Protein AF-A0A537GU15-F1 (afdb_monomer_lite)

Radius of gyration: 16.18 Å; chains: 1; bounding box: 31×44×47 Å

Structure (mmCIF, N/CA/C/O backbone):
data_AF-A0A537GU15-F1
#
_entry.id   AF-A0A537GU15-F1
#
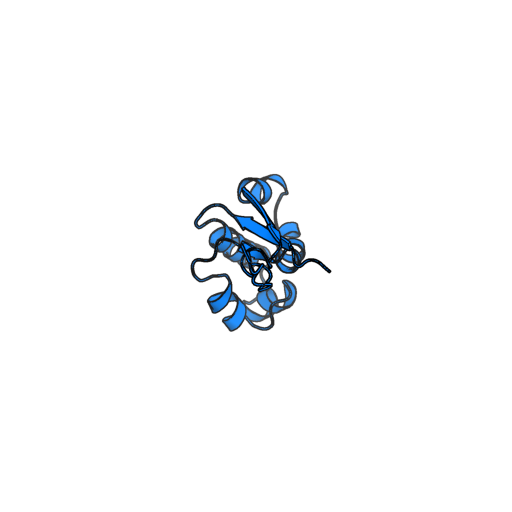loop_
_atom_site.group_PDB
_atom_site.id
_atom_site.type_symbol
_atom_site.label_atom_id
_atom_site.label_alt_id
_atom_site.label_comp_id
_atom_site.label_asym_id
_atom_site.label_entity_id
_atom_site.label_seq_id
_atom_site.pdbx_PDB_ins_code
_atom_site.Cartn_x
_atom_site.Cartn_y
_atom_site.Cartn_z
_atom_site.occupancy
_atom_site.B_iso_or_equiv
_atom_site.auth_seq_id
_atom_site.auth_comp_id
_atom_site.auth_asym_id
_atom_site.auth_atom_id
_atom_site.pdbx_PDB_model_num
ATOM 1 N N . MET A 1 1 ? -6.612 -11.992 -15.032 1.00 48.56 1 MET A N 1
ATOM 2 C CA . MET A 1 1 ? -6.384 -10.538 -14.855 1.00 48.56 1 MET A CA 1
ATOM 3 C C . MET A 1 1 ? -4.923 -10.320 -14.502 1.00 48.56 1 MET A C 1
ATOM 5 O O . MET A 1 1 ? -4.482 -10.859 -13.496 1.00 48.56 1 MET A O 1
ATOM 9 N N . SER A 1 2 ? -4.166 -9.594 -15.326 1.00 51.38 2 SER A N 1
ATOM 10 C CA . SER A 1 2 ? -2.752 -9.306 -15.058 1.00 51.38 2 SER A CA 1
ATOM 11 C C . SER A 1 2 ? -2.602 -8.524 -13.753 1.00 51.38 2 SER A C 1
ATOM 13 O O . SER A 1 2 ? -3.150 -7.435 -13.588 1.00 51.38 2 SER A O 1
ATOM 15 N N . THR A 1 3 ? -1.874 -9.099 -12.804 1.00 75.19 3 THR A N 1
ATOM 16 C CA . THR A 1 3 ? -1.599 -8.544 -11.477 1.00 75.19 3 THR A CA 1
ATOM 17 C C . THR A 1 3 ? -0.568 -7.420 -11.594 1.00 75.19 3 THR A C 1
ATOM 19 O O . THR A 1 3 ? 0.622 -7.614 -11.386 1.00 75.19 3 THR A O 1
ATOM 22 N N . CYS A 1 4 ? -0.996 -6.222 -11.987 1.00 84.50 4 CYS A N 1
ATOM 23 C CA . CYS A 1 4 ? -0.107 -5.065 -12.086 1.00 84.50 4 CYS A CA 1
ATOM 24 C C . CYS A 1 4 ? 0.278 -4.527 -10.691 1.00 84.50 4 CYS A C 1
ATOM 26 O O . CYS A 1 4 ? -0.516 -4.548 -9.743 1.00 84.50 4 CYS A O 1
ATOM 28 N N . ARG A 1 5 ? 1.514 -4.051 -10.556 1.00 89.38 5 ARG A N 1
ATOM 29 C CA . ARG A 1 5 ? 2.085 -3.452 -9.348 1.00 89.38 5 ARG A CA 1
ATOM 30 C C . ARG A 1 5 ? 2.640 -2.074 -9.687 1.00 89.38 5 ARG A C 1
ATOM 32 O O . ARG A 1 5 ? 3.330 -1.917 -10.691 1.00 89.38 5 ARG A O 1
ATOM 39 N N . ALA A 1 6 ? 2.378 -1.095 -8.833 1.00 90.06 6 ALA A N 1
ATOM 40 C CA . ALA A 1 6 ? 3.042 0.198 -8.885 1.00 90.06 6 ALA A CA 1
ATOM 41 C C . ALA A 1 6 ? 4.437 0.084 -8.268 1.00 90.06 6 ALA A C 1
ATOM 43 O O . ALA A 1 6 ? 4.598 -0.541 -7.218 1.00 90.06 6 ALA A O 1
ATOM 44 N N . VAL A 1 7 ? 5.430 0.677 -8.920 1.00 91.19 7 VAL A N 1
ATOM 45 C CA . VAL A 1 7 ? 6.814 0.762 -8.455 1.00 91.19 7 VAL A CA 1
ATOM 46 C C . VAL A 1 7 ? 7.037 2.158 -7.904 1.00 91.19 7 VAL A C 1
ATOM 48 O O . VAL A 1 7 ? 6.818 3.146 -8.594 1.00 91.19 7 VAL A O 1
ATOM 51 N N . PHE A 1 8 ? 7.489 2.231 -6.667 1.00 90.44 8 PHE A N 1
ATOM 52 C CA . PHE A 1 8 ? 7.829 3.460 -5.977 1.00 90.44 8 PHE A CA 1
ATOM 53 C C . PHE A 1 8 ? 9.336 3.690 -6.021 1.00 90.44 8 PHE A C 1
ATOM 55 O O . PHE A 1 8 ? 10.124 2.740 -6.092 1.00 90.44 8 PHE A O 1
ATOM 62 N N . ALA A 1 9 ? 9.745 4.950 -5.901 1.00 89.12 9 ALA A N 1
ATOM 63 C CA . ALA A 1 9 ? 11.128 5.262 -5.568 1.00 89.12 9 ALA A CA 1
ATOM 64 C C . ALA A 1 9 ? 11.520 4.608 -4.225 1.00 89.12 9 ALA A C 1
ATOM 66 O O . ALA A 1 9 ? 10.670 4.320 -3.372 1.00 89.12 9 ALA A O 1
ATOM 67 N N . LYS A 1 10 ? 12.817 4.339 -4.035 1.00 86.94 10 LYS A N 1
ATOM 68 C CA . LYS A 1 10 ? 13.336 3.674 -2.827 1.00 86.94 10 LYS A CA 1
ATOM 69 C C . LYS A 1 10 ? 12.858 4.413 -1.566 1.00 86.94 10 LYS A C 1
ATOM 71 O O . LYS A 1 10 ? 12.945 5.632 -1.495 1.00 86.94 10 LYS A O 1
ATOM 76 N N . GLY A 1 11 ? 12.305 3.678 -0.598 1.00 85.50 11 GLY A N 1
ATOM 77 C CA . GLY A 1 11 ? 11.749 4.230 0.651 1.00 85.50 11 GLY A CA 1
ATOM 78 C C . GLY A 1 11 ? 10.346 4.846 0.535 1.00 85.50 11 GLY A C 1
ATOM 79 O O . GLY A 1 11 ? 9.569 4.771 1.489 1.00 85.50 11 GLY A O 1
ATOM 80 N N . LYS A 1 12 ? 9.952 5.346 -0.645 1.00 89.44 12 LYS A N 1
ATOM 81 C CA . LYS A 1 12 ? 8.678 6.062 -0.835 1.00 89.44 12 LYS A CA 1
ATOM 82 C C . LYS A 1 12 ? 7.436 5.200 -0.666 1.00 89.44 12 LYS A C 1
ATOM 84 O O . LYS A 1 12 ? 6.411 5.696 -0.217 1.00 89.44 12 LYS A O 1
ATOM 89 N N . GLN A 1 13 ? 7.521 3.900 -0.938 1.00 91.62 13 GLN A N 1
ATOM 90 C CA . GLN A 1 13 ? 6.392 2.990 -0.721 1.00 91.62 13 GLN A CA 1
ATOM 91 C C . GLN A 1 13 ? 6.001 2.885 0.761 1.00 91.62 13 GLN A C 1
ATOM 93 O O . GLN A 1 13 ? 4.815 2.812 1.090 1.00 91.62 13 GLN A O 1
ATOM 98 N N . LYS A 1 14 ? 6.991 2.857 1.662 1.00 91.00 14 LYS A N 1
ATOM 99 C CA . LYS A 1 14 ? 6.756 2.798 3.108 1.00 91.00 14 LYS A CA 1
ATOM 100 C C . LYS A 1 14 ? 6.202 4.127 3.609 1.00 91.00 14 LYS A C 1
ATOM 102 O O . LYS A 1 14 ? 5.205 4.121 4.323 1.00 91.00 14 LYS A O 1
ATOM 107 N N . GLU A 1 15 ? 6.813 5.242 3.205 1.00 90.38 15 GLU A N 1
ATOM 108 C CA . GLU A 1 15 ? 6.330 6.593 3.526 1.00 90.38 15 GLU A CA 1
ATOM 109 C C . GLU A 1 15 ? 4.874 6.781 3.090 1.00 90.38 15 GLU A C 1
ATOM 111 O O . GLU A 1 15 ? 4.043 7.193 3.895 1.00 90.38 15 GLU A O 1
ATOM 116 N N . PHE A 1 16 ? 4.546 6.378 1.859 1.00 91.44 16 PHE A N 1
ATOM 117 C CA . PHE A 1 16 ? 3.189 6.415 1.327 1.00 91.44 16 PHE A CA 1
ATOM 118 C C . PHE A 1 16 ? 2.205 5.643 2.216 1.00 91.44 16 PHE A C 1
ATOM 120 O O . PHE A 1 16 ? 1.210 6.206 2.653 1.00 91.44 16 PHE A O 1
ATOM 127 N N . LEU A 1 17 ? 2.479 4.379 2.558 1.00 92.19 17 LEU A N 1
ATOM 128 C CA . LEU A 1 17 ? 1.554 3.599 3.395 1.00 92.19 17 LEU A CA 1
ATOM 129 C C . LEU A 1 17 ? 1.432 4.139 4.826 1.00 92.19 17 LEU A C 1
ATOM 131 O O . LEU A 1 17 ? 0.344 4.111 5.398 1.00 92.19 17 LEU A O 1
ATOM 135 N N . MET A 1 18 ? 2.526 4.633 5.405 1.00 91.81 18 MET A N 1
ATOM 136 C CA . MET A 1 18 ? 2.515 5.218 6.747 1.00 91.81 18 MET A CA 1
ATOM 137 C C . MET A 1 18 ? 1.700 6.513 6.786 1.00 91.81 18 MET A C 1
ATOM 139 O O . MET A 1 18 ? 0.897 6.702 7.700 1.00 91.81 18 MET A O 1
ATOM 143 N N . HIS A 1 19 ? 1.855 7.368 5.776 1.00 91.69 19 HIS A N 1
ATOM 144 C CA . HIS A 1 19 ? 1.094 8.606 5.662 1.00 91.69 19 HIS A CA 1
ATOM 145 C C . HIS A 1 19 ? -0.385 8.318 5.354 1.00 91.69 19 HIS A C 1
ATOM 147 O O . HIS A 1 19 ? -1.264 8.889 5.992 1.00 91.69 19 HIS A O 1
ATOM 153 N N . ALA A 1 20 ? -0.680 7.340 4.491 1.00 92.19 20 ALA A N 1
ATOM 154 C CA . ALA A 1 20 ? -2.047 6.892 4.212 1.00 92.19 20 ALA A CA 1
ATOM 155 C C . ALA A 1 20 ? -2.745 6.441 5.502 1.00 92.19 20 ALA A C 1
ATOM 157 O O . ALA A 1 20 ? -3.871 6.842 5.795 1.00 92.19 20 ALA A O 1
ATOM 158 N N . LYS A 1 21 ? -2.035 5.663 6.329 1.00 93.94 21 LYS A N 1
ATOM 159 C CA . LYS A 1 21 ? -2.527 5.241 7.640 1.00 93.94 21 LYS A CA 1
ATOM 160 C C . LYS A 1 21 ? -2.829 6.444 8.534 1.00 93.94 21 LYS A C 1
ATOM 162 O O . LYS A 1 21 ? -3.875 6.456 9.178 1.00 93.94 21 LYS A O 1
ATOM 167 N N . GLN A 1 22 ? -1.945 7.441 8.590 1.00 93.38 22 GLN A N 1
ATOM 168 C CA . GLN A 1 22 ? -2.162 8.658 9.383 1.00 93.38 22 GLN A CA 1
ATOM 169 C C . GLN A 1 22 ? -3.398 9.438 8.912 1.00 93.38 22 GLN A C 1
ATOM 171 O O . GLN A 1 22 ? -4.234 9.796 9.740 1.00 93.38 22 GLN A O 1
ATOM 176 N N . LEU A 1 23 ? -3.552 9.628 7.599 1.00 92.44 23 LEU A N 1
ATOM 177 C CA . LEU A 1 23 ? -4.682 10.347 7.003 1.00 92.44 23 LEU A CA 1
ATOM 178 C C . LEU A 1 23 ? -6.012 9.614 7.200 1.00 92.44 23 LEU A C 1
ATOM 180 O O . LEU A 1 23 ? -7.027 10.256 7.451 1.00 92.44 23 LEU A O 1
ATOM 184 N N . SER A 1 24 ? -6.005 8.276 7.177 1.00 92.31 24 SER A N 1
ATOM 185 C CA . SER A 1 24 ? -7.217 7.472 7.381 1.00 92.31 24 SER A CA 1
ATOM 186 C C . SER A 1 24 ? -7.842 7.638 8.772 1.00 92.31 24 SER A C 1
ATOM 188 O O . SER A 1 24 ? -9.027 7.370 8.945 1.00 92.31 24 SER A O 1
ATOM 190 N N . ARG A 1 25 ? -7.051 8.037 9.784 1.00 93.38 25 ARG A N 1
ATOM 191 C CA . ARG A 1 25 ? -7.442 8.062 11.210 1.00 93.38 25 ARG A CA 1
ATOM 192 C C . ARG A 1 25 ? -7.966 6.718 11.743 1.00 93.38 25 ARG A C 1
ATOM 194 O O . ARG A 1 25 ? -8.550 6.661 12.822 1.00 93.38 25 ARG A O 1
ATOM 201 N N . LEU A 1 26 ? -7.729 5.626 11.018 1.00 93.62 26 LEU A N 1
ATOM 202 C CA . LEU A 1 26 ? -8.114 4.279 11.413 1.00 93.62 26 LEU A CA 1
ATOM 203 C C . LEU A 1 26 ? -7.043 3.652 12.313 1.00 93.62 26 LEU A C 1
ATOM 205 O O . LEU A 1 26 ? -5.848 3.972 12.248 1.00 93.62 26 LEU A O 1
ATOM 209 N N . ASN A 1 27 ? -7.466 2.691 13.135 1.00 95.62 27 ASN A N 1
ATOM 210 C CA . ASN A 1 27 ? -6.518 1.780 13.766 1.00 95.62 27 ASN A CA 1
ATOM 211 C C . ASN A 1 27 ? -5.840 0.892 12.703 1.00 95.62 27 ASN A C 1
ATOM 213 O O . ASN A 1 27 ? -6.330 0.741 11.582 1.00 95.62 27 ASN A O 1
ATOM 217 N N . SER A 1 28 ? -4.697 0.307 13.057 1.00 93.56 28 SER A N 1
ATOM 218 C CA . SER A 1 28 ? -3.838 -0.399 12.103 1.00 93.56 28 SER A CA 1
ATOM 219 C C . SER A 1 28 ? -4.502 -1.613 11.440 1.00 93.56 28 SER A C 1
ATOM 221 O O . SER A 1 28 ? -4.280 -1.840 10.252 1.00 93.56 28 SER A O 1
ATOM 223 N N . GLU A 1 29 ? -5.330 -2.366 12.170 1.00 95.25 29 GLU A N 1
ATOM 224 C CA . GLU A 1 29 ? -6.046 -3.526 11.616 1.00 95.25 29 GLU A CA 1
ATOM 225 C C . GLU A 1 29 ? -7.143 -3.095 10.647 1.00 95.25 29 GLU A C 1
ATOM 227 O O . GLU A 1 29 ? -7.254 -3.620 9.537 1.00 95.25 29 GLU A O 1
ATOM 232 N N . ARG A 1 30 ? -7.920 -2.076 11.026 1.00 95.62 30 ARG A N 1
ATOM 233 C CA . ARG A 1 30 ? -8.977 -1.551 10.167 1.00 95.62 30 ARG A CA 1
ATOM 234 C C . ARG A 1 30 ? -8.403 -0.931 8.900 1.00 95.62 30 ARG A C 1
ATOM 236 O O . ARG A 1 30 ? -8.948 -1.177 7.832 1.00 95.62 30 ARG A O 1
ATOM 243 N N . PHE A 1 31 ? -7.292 -0.204 9.005 1.00 95.75 31 PHE A N 1
ATOM 244 C CA . PHE A 1 31 ? -6.584 0.335 7.845 1.00 95.75 31 PHE A CA 1
ATOM 245 C C . PHE A 1 31 ? -6.118 -0.773 6.894 1.00 95.75 31 PHE A C 1
ATOM 247 O O . PHE A 1 31 ? -6.354 -0.677 5.693 1.00 95.75 31 PHE A O 1
ATOM 254 N N . ALA A 1 32 ? -5.497 -1.840 7.415 1.00 94.00 32 ALA A N 1
ATOM 255 C CA . ALA A 1 32 ? -5.053 -2.966 6.595 1.00 94.00 32 ALA A CA 1
ATOM 256 C C . ALA A 1 32 ? -6.227 -3.607 5.838 1.00 94.00 32 ALA A C 1
ATOM 258 O O . ALA A 1 32 ? -6.146 -3.784 4.621 1.00 94.00 32 ALA A O 1
ATOM 259 N N . SER A 1 33 ? -7.333 -3.873 6.537 1.00 94.81 33 SER A N 1
ATOM 260 C CA . SER A 1 33 ? -8.554 -4.418 5.937 1.00 94.81 33 SER A CA 1
ATOM 261 C C . SER A 1 33 ? -9.119 -3.501 4.849 1.00 94.81 33 SER A C 1
ATOM 263 O O . SER A 1 33 ? -9.429 -3.961 3.745 1.00 94.81 33 SER A O 1
ATOM 265 N N . ASP A 1 34 ? -9.176 -2.196 5.124 1.00 94.06 34 ASP A N 1
ATOM 266 C CA . ASP A 1 34 ? -9.730 -1.193 4.217 1.00 94.06 34 ASP A CA 1
ATOM 267 C C . ASP A 1 34 ? -8.978 -1.182 2.882 1.00 94.06 34 ASP A C 1
ATOM 269 O O . ASP A 1 34 ? -9.581 -1.357 1.820 1.00 94.06 34 ASP A O 1
ATOM 273 N N . ILE A 1 35 ? -7.641 -1.179 2.926 1.00 93.19 35 ILE A N 1
ATOM 274 C CA . ILE A 1 35 ? -6.789 -1.240 1.728 1.00 93.19 35 ILE A CA 1
ATOM 275 C C . ILE A 1 35 ? -6.694 -2.642 1.094 1.00 93.19 35 ILE A C 1
ATOM 277 O O . ILE A 1 35 ? -5.968 -2.833 0.117 1.00 93.19 35 ILE A O 1
ATOM 281 N N . GLY A 1 36 ? -7.464 -3.622 1.583 1.00 91.19 36 GLY A N 1
ATOM 282 C CA . GLY A 1 36 ? -7.556 -4.968 1.011 1.00 91.19 36 GLY A CA 1
ATOM 283 C C . GLY A 1 36 ? -6.427 -5.913 1.423 1.00 91.19 36 GLY A C 1
ATOM 284 O O . GLY A 1 36 ? -6.082 -6.817 0.663 1.00 91.19 36 GLY A O 1
ATOM 285 N N . VAL A 1 37 ? -5.837 -5.704 2.599 1.00 92.25 37 VAL A N 1
ATOM 286 C CA . VAL A 1 37 ? -4.842 -6.586 3.217 1.00 92.25 37 VAL A CA 1
ATOM 287 C C . VAL A 1 37 ? -5.489 -7.318 4.394 1.00 92.25 37 VAL A C 1
ATOM 289 O O . VAL A 1 37 ? -6.231 -6.728 5.171 1.00 92.25 37 VAL A O 1
ATOM 292 N N . SER A 1 38 ? -5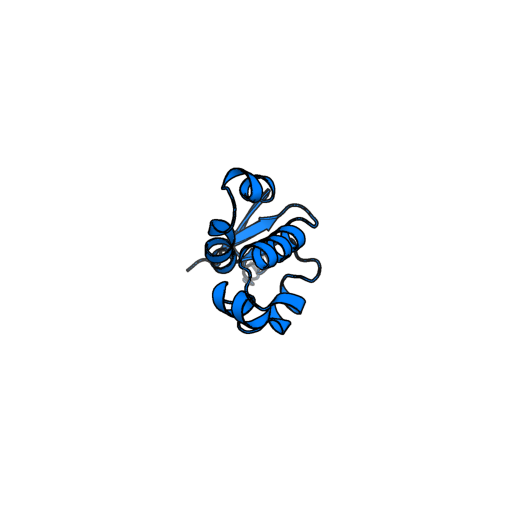.223 -8.617 4.529 1.00 90.12 38 SER A N 1
ATOM 293 C CA . SER A 1 38 ? -5.925 -9.485 5.487 1.00 90.12 38 SER A CA 1
ATOM 294 C C . SER A 1 38 ? -5.688 -9.135 6.958 1.00 90.12 38 SER A C 1
ATOM 296 O O . SER A 1 38 ? -6.561 -9.393 7.779 1.00 90.12 38 SER A O 1
ATOM 298 N N . SER A 1 39 ? -4.527 -8.572 7.301 1.00 92.19 39 SER A N 1
ATOM 299 C CA . SER A 1 39 ? -4.227 -8.077 8.648 1.00 92.19 39 SER A CA 1
ATOM 300 C C . SER A 1 39 ? -3.079 -7.075 8.649 1.00 92.19 39 SER A C 1
ATOM 302 O O . SER A 1 39 ? -2.278 -7.005 7.704 1.00 92.19 39 SER A O 1
ATOM 304 N N . TYR A 1 40 ? -2.936 -6.332 9.747 1.00 90.62 40 TYR A N 1
ATOM 305 C CA . TYR A 1 40 ? -1.796 -5.437 9.923 1.00 90.62 40 TYR A CA 1
ATOM 306 C C . TYR A 1 40 ? -0.460 -6.188 9.918 1.00 90.62 40 TYR A C 1
ATOM 308 O O . TYR A 1 40 ? 0.526 -5.682 9.382 1.00 90.62 40 TYR A O 1
ATOM 316 N N . ASN A 1 41 ? -0.408 -7.414 10.447 1.00 92.31 41 ASN A N 1
ATOM 317 C CA . ASN A 1 41 ? 0.823 -8.203 10.422 1.00 92.31 41 ASN A CA 1
ATOM 318 C C . ASN A 1 41 ? 1.267 -8.520 8.982 1.00 92.31 41 ASN A C 1
ATOM 320 O O . ASN A 1 41 ? 2.452 -8.412 8.660 1.00 92.31 41 ASN A O 1
ATOM 324 N N . VAL A 1 42 ? 0.322 -8.827 8.085 1.00 89.25 42 VAL A N 1
ATOM 325 C CA . VAL A 1 42 ? 0.616 -9.027 6.657 1.00 89.25 42 VAL A CA 1
ATOM 326 C C . VAL A 1 42 ? 1.061 -7.718 6.009 1.00 89.25 42 VAL A C 1
ATOM 328 O O . VAL A 1 42 ? 2.061 -7.708 5.294 1.00 89.25 42 VAL A O 1
ATOM 331 N N . LEU A 1 43 ? 0.395 -6.595 6.303 1.00 89.75 43 LEU A N 1
ATOM 332 C CA . LEU A 1 43 ? 0.809 -5.269 5.826 1.00 89.75 43 LEU A CA 1
ATOM 333 C C . LEU A 1 43 ? 2.253 -4.944 6.242 1.00 89.75 43 LEU A C 1
ATOM 335 O O . LEU A 1 43 ? 3.074 -4.542 5.413 1.00 89.75 43 LEU A O 1
ATOM 339 N N . ARG A 1 44 ? 2.572 -5.170 7.519 1.00 89.94 44 ARG A N 1
ATOM 340 C CA . ARG A 1 44 ? 3.878 -4.902 8.120 1.00 89.94 44 ARG A CA 1
ATOM 341 C C . ARG A 1 44 ? 4.986 -5.747 7.497 1.00 89.94 44 ARG A C 1
ATOM 343 O O . ARG A 1 44 ? 6.006 -5.204 7.089 1.00 89.94 44 ARG A O 1
ATOM 350 N N . THR A 1 45 ? 4.778 -7.056 7.414 1.00 87.94 45 THR A N 1
ATOM 351 C CA . THR A 1 45 ? 5.774 -8.013 6.903 1.00 87.94 45 THR A CA 1
ATOM 352 C C . THR A 1 45 ? 5.940 -7.947 5.387 1.00 87.94 45 THR A C 1
ATOM 354 O O . THR A 1 45 ? 7.045 -8.139 4.885 1.00 87.94 45 THR A O 1
ATOM 357 N N . THR A 1 46 ? 4.864 -7.648 4.654 1.00 84.56 46 THR A N 1
ATOM 358 C CA . THR A 1 46 ? 4.852 -7.721 3.186 1.00 84.56 46 THR A CA 1
ATOM 359 C C . THR A 1 46 ? 5.169 -6.389 2.523 1.00 84.56 46 THR A C 1
ATOM 361 O O . THR A 1 46 ? 5.820 -6.386 1.483 1.00 84.56 46 THR A O 1
ATOM 364 N N . TYR A 1 47 ? 4.696 -5.267 3.070 1.00 84.19 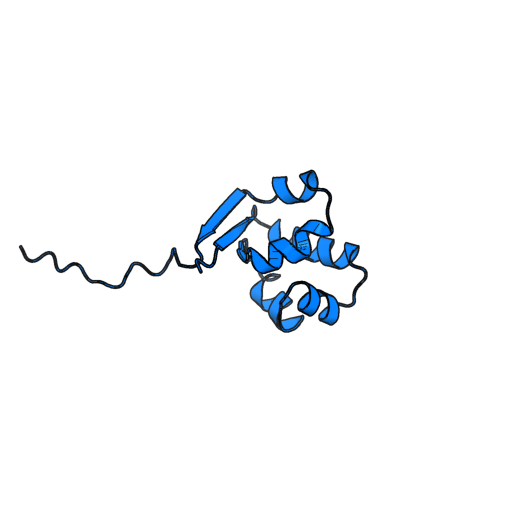47 TYR A N 1
ATOM 365 C CA . TYR A 1 47 ? 4.789 -3.965 2.399 1.00 84.19 47 TYR A CA 1
ATOM 366 C C . TYR A 1 47 ? 5.555 -2.921 3.209 1.00 84.19 47 TYR A C 1
ATOM 368 O O . TYR A 1 47 ? 6.184 -2.052 2.621 1.00 84.19 47 TYR A O 1
ATOM 376 N N . LEU A 1 48 ? 5.567 -2.979 4.542 1.00 83.81 48 LEU A N 1
ATOM 377 C CA . LEU A 1 48 ? 6.377 -2.037 5.333 1.00 83.81 48 LEU A CA 1
ATOM 378 C C . LEU A 1 48 ? 7.846 -2.474 5.480 1.00 83.81 48 LEU A C 1
ATOM 380 O O . LEU A 1 48 ? 8.650 -1.698 6.004 1.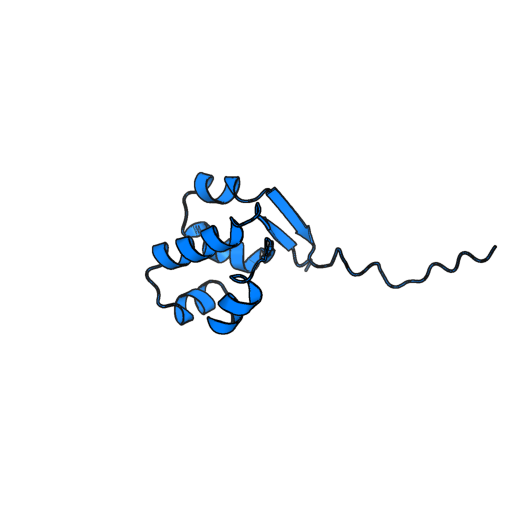00 83.81 48 LEU A O 1
ATOM 384 N N . ASN A 1 49 ? 8.198 -3.670 4.995 1.00 77.69 49 ASN A N 1
ATOM 385 C CA . ASN A 1 49 ? 9.549 -4.223 5.031 1.00 77.69 49 ASN A CA 1
ATOM 386 C C . ASN A 1 49 ? 10.214 -4.161 3.642 1.00 77.69 49 ASN A C 1
ATOM 388 O O . ASN A 1 49 ? 9.885 -4.964 2.774 1.00 77.69 49 ASN A O 1
ATOM 392 N N . GLU A 1 50 ? 11.077 -3.158 3.437 1.00 65.44 50 GLU A N 1
ATOM 393 C CA . GLU A 1 50 ? 11.964 -2.905 2.275 1.00 65.44 50 GLU A CA 1
ATOM 394 C C . GLU A 1 50 ? 11.444 -3.224 0.859 1.00 65.44 50 GLU A C 1
ATOM 396 O O . GLU A 1 50 ? 12.217 -3.410 -0.082 1.00 65.44 50 GLU A O 1
ATOM 401 N N . ARG A 1 51 ? 10.128 -3.213 0.642 1.00 74.88 51 ARG A N 1
ATOM 402 C CA . ARG A 1 51 ? 9.570 -3.284 -0.705 1.00 74.88 51 ARG A CA 1
ATOM 403 C C . ARG A 1 51 ? 9.470 -1.892 -1.314 1.00 74.88 51 ARG A C 1
ATOM 405 O O . ARG A 1 51 ? 9.260 -0.883 -0.646 1.00 74.88 51 ARG A O 1
ATOM 412 N N . ASN A 1 52 ? 9.629 -1.851 -2.629 1.00 86.94 52 ASN A N 1
ATOM 413 C CA . ASN A 1 52 ? 9.396 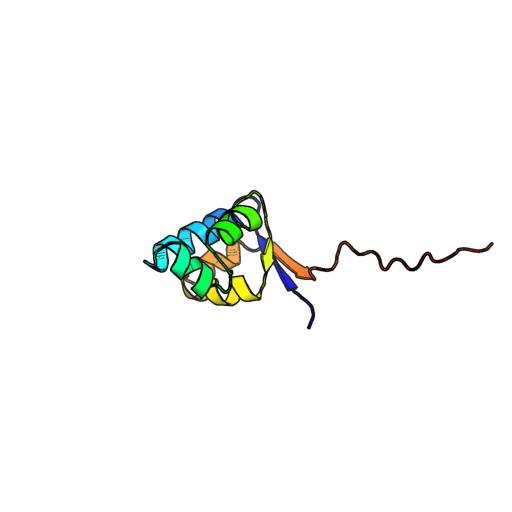-0.671 -3.453 1.00 86.94 52 ASN A CA 1
ATOM 414 C C . ASN A 1 52 ? 8.216 -0.886 -4.407 1.00 86.94 52 ASN A C 1
ATOM 416 O O . ASN A 1 52 ? 8.068 -0.141 -5.367 1.00 86.94 52 ASN A O 1
ATOM 420 N N . THR A 1 53 ? 7.386 -1.913 -4.189 1.00 88.50 53 THR A N 1
ATOM 421 C CA . THR A 1 53 ? 6.228 -2.169 -5.049 1.00 88.50 53 THR A CA 1
ATOM 422 C C . THR A 1 53 ? 4.961 -2.430 -4.258 1.00 88.50 53 THR A C 1
ATOM 424 O O . THR A 1 53 ? 4.959 -3.195 -3.293 1.00 88.50 53 THR A O 1
ATOM 427 N N . LEU A 1 54 ? 3.854 -1.876 -4.742 1.00 89.50 54 LEU A N 1
ATOM 428 C CA . LEU A 1 54 ? 2.525 -2.048 -4.169 1.00 89.50 54 LEU A CA 1
ATOM 429 C C . LEU A 1 54 ? 1.583 -2.650 -5.223 1.00 89.50 54 LEU A C 1
ATOM 431 O O . LEU A 1 54 ? 1.623 -2.215 -6.375 1.00 89.50 54 LEU A O 1
ATOM 435 N N . PRO A 1 55 ? 0.735 -3.640 -4.890 1.00 90.06 55 PRO A N 1
ATOM 436 C CA . PRO A 1 55 ? -0.306 -4.087 -5.809 1.00 90.06 55 PRO A CA 1
ATOM 437 C C . PRO A 1 55 ? -1.205 -2.916 -6.209 1.00 90.06 55 PRO A C 1
ATOM 439 O O . PRO A 1 55 ? -1.546 -2.088 -5.362 1.00 90.06 55 PRO A O 1
ATOM 442 N N . ILE A 1 56 ? -1.642 -2.869 -7.471 1.00 88.69 56 ILE A N 1
ATOM 443 C CA . ILE A 1 56 ? -2.517 -1.782 -7.938 1.00 88.69 56 ILE A CA 1
ATOM 444 C C . ILE A 1 56 ? -3.837 -1.734 -7.159 1.00 88.69 56 ILE A C 1
ATOM 446 O O . ILE A 1 56 ? -4.405 -0.664 -6.985 1.00 88.69 56 ILE A O 1
ATOM 450 N N . THR A 1 57 ? -4.317 -2.877 -6.664 1.00 89.62 57 THR A N 1
ATOM 451 C CA . THR A 1 57 ? -5.530 -2.969 -5.842 1.00 89.62 57 THR A CA 1
ATOM 452 C C . THR A 1 57 ? -5.369 -2.231 -4.519 1.00 89.62 57 THR A C 1
ATOM 454 O O . THR A 1 57 ? -6.240 -1.452 -4.154 1.00 89.62 57 THR A O 1
ATOM 457 N N . VAL A 1 58 ? -4.234 -2.418 -3.844 1.00 91.25 58 VAL A N 1
ATOM 458 C CA . VAL A 1 58 ? -3.910 -1.714 -2.598 1.00 91.25 58 VAL A CA 1
ATOM 459 C C . VAL A 1 58 ? -3.686 -0.226 -2.879 1.00 91.25 58 VAL A C 1
ATOM 461 O O . VAL A 1 58 ? -4.219 0.618 -2.164 1.00 91.25 58 VAL A O 1
ATOM 464 N N . LEU A 1 59 ? -2.977 0.109 -3.966 1.00 90.31 59 LEU A N 1
ATOM 465 C CA . LEU A 1 59 ? -2.786 1.501 -4.384 1.00 90.31 59 LEU A CA 1
ATOM 466 C C . LEU A 1 59 ? -4.123 2.206 -4.637 1.00 90.31 59 LEU A C 1
ATOM 468 O O . LEU A 1 59 ? -4.327 3.295 -4.122 1.00 90.31 59 LEU A O 1
ATOM 472 N N . ARG A 1 60 ? -5.047 1.591 -5.383 1.00 90.06 60 ARG A N 1
ATOM 473 C CA . ARG A 1 60 ? -6.362 2.175 -5.705 1.00 90.06 60 ARG A CA 1
ATOM 474 C C . ARG A 1 60 ? -7.190 2.522 -4.475 1.00 90.06 60 ARG A C 1
ATOM 476 O O . ARG A 1 60 ? -8.001 3.434 -4.550 1.00 90.06 60 ARG A O 1
ATOM 483 N N . LYS A 1 61 ? -7.001 1.798 -3.374 1.00 92.38 61 LYS A N 1
ATOM 484 C CA . LYS A 1 61 ? -7.714 2.052 -2.122 1.00 92.38 61 LYS A CA 1
ATOM 485 C C . LYS A 1 61 ? -7.012 3.073 -1.229 1.00 92.38 61 LYS A C 1
ATOM 487 O O . LYS A 1 61 ? -7.682 3.840 -0.556 1.00 92.38 61 LYS A O 1
ATOM 492 N N . ALA A 1 62 ? -5.680 3.111 -1.244 1.00 90.69 62 ALA A N 1
ATOM 493 C CA . ALA A 1 62 ? -4.905 4.053 -0.435 1.00 90.69 62 ALA A CA 1
ATOM 494 C C . ALA A 1 62 ? -4.721 5.432 -1.100 1.00 90.69 62 ALA A C 1
ATOM 496 O O . ALA A 1 62 ? -4.675 6.441 -0.408 1.00 90.69 62 ALA A O 1
ATOM 497 N N . ALA A 1 63 ? -4.610 5.492 -2.431 1.00 88.00 63 ALA A N 1
ATOM 498 C CA . ALA A 1 63 ? -4.355 6.720 -3.190 1.00 88.00 63 ALA A CA 1
ATOM 499 C C . ALA A 1 63 ? -5.422 7.820 -3.018 1.00 88.00 63 ALA A C 1
ATOM 501 O O . ALA A 1 63 ? -5.024 8.979 -2.942 1.00 88.00 63 ALA A O 1
ATOM 502 N N . PRO A 1 64 ? -6.733 7.514 -2.895 1.00 90.00 64 PRO A N 1
ATOM 503 C CA . PRO A 1 64 ? -7.760 8.534 -2.664 1.00 90.00 64 PRO A CA 1
ATOM 504 C C . PRO A 1 64 ? -7.614 9.307 -1.346 1.00 90.00 64 PRO A C 1
ATOM 506 O O . PRO A 1 64 ? -8.253 10.338 -1.184 1.00 90.00 64 PRO A O 1
ATOM 509 N N . LEU A 1 65 ? -6.789 8.830 -0.406 1.00 87.62 65 LEU A N 1
ATOM 510 C CA . LEU A 1 65 ? -6.500 9.546 0.840 1.00 87.62 65 LEU A CA 1
ATOM 511 C C . LEU A 1 65 ? -5.559 10.745 0.635 1.00 87.62 65 LEU A C 1
ATOM 513 O O . LEU A 1 65 ? -5.337 11.496 1.577 1.00 87.62 65 LEU A O 1
ATOM 517 N N . PHE A 1 66 ? -4.991 10.913 -0.560 1.00 85.44 66 PHE A N 1
ATOM 518 C CA . PHE A 1 66 ? -3.999 11.936 -0.877 1.00 85.44 66 PHE A CA 1
ATOM 519 C C . PHE A 1 66 ? -4.454 12.832 -2.024 1.00 85.44 66 PHE A C 1
ATOM 521 O O . PHE A 1 66 ? -5.134 12.383 -2.948 1.00 85.44 66 PHE A O 1
ATOM 528 N N . ASP A 1 67 ? -3.917 14.051 -2.056 1.00 81.19 67 ASP A N 1
ATOM 529 C CA . ASP A 1 67 ? -3.911 14.857 -3.274 1.00 81.19 67 ASP A CA 1
ATOM 530 C C . ASP A 1 67 ? -3.109 14.154 -4.378 1.00 81.19 67 ASP A C 1
ATOM 532 O O . ASP A 1 67 ? -2.008 13.642 -4.141 1.00 81.19 67 ASP A O 1
ATOM 536 N N . HIS A 1 68 ? -3.653 14.148 -5.599 1.00 72.06 68 HIS A N 1
ATOM 537 C CA . HIS A 1 68 ? -3.121 13.404 -6.748 1.00 72.06 68 HIS A CA 1
ATOM 538 C C . HIS A 1 68 ? -1.619 13.641 -6.982 1.00 72.06 68 HIS A C 1
ATOM 540 O O . HIS A 1 68 ? -0.854 12.698 -7.180 1.00 72.06 68 HIS A O 1
ATOM 546 N N . THR A 1 69 ? -1.190 14.899 -6.883 1.00 73.44 69 THR A N 1
ATOM 547 C CA . THR A 1 69 ? 0.194 15.345 -7.097 1.00 73.44 69 THR A CA 1
ATOM 548 C C . THR A 1 69 ? 1.183 14.747 -6.092 1.00 73.44 69 THR A C 1
ATOM 550 O O . THR A 1 69 ? 2.345 14.507 -6.415 1.00 73.44 69 THR A O 1
ATOM 553 N N . THR A 1 70 ? 0.735 14.481 -4.864 1.00 71.56 70 THR A N 1
ATOM 554 C CA . THR A 1 70 ? 1.603 14.066 -3.755 1.00 71.56 70 THR A CA 1
ATOM 555 C C . THR A 1 70 ? 2.071 12.623 -3.914 1.00 71.56 70 THR A C 1
ATOM 557 O O . THR A 1 70 ? 3.243 12.309 -3.687 1.00 71.56 70 THR A O 1
ATOM 560 N N . TRP A 1 71 ? 1.179 11.724 -4.334 1.00 72.88 71 TRP A N 1
ATOM 561 C CA . TRP A 1 71 ? 1.514 10.306 -4.467 1.00 72.88 71 TRP A CA 1
ATOM 562 C C . TRP A 1 71 ? 2.009 9.928 -5.863 1.00 72.88 71 TRP A C 1
ATOM 564 O O . TRP A 1 71 ? 2.840 9.023 -5.970 1.00 72.88 71 TRP A O 1
ATOM 574 N N . SER A 1 72 ? 1.578 10.629 -6.919 1.00 76.44 72 SER A N 1
ATOM 575 C CA . SER A 1 72 ? 2.025 10.345 -8.289 1.00 76.44 72 SER A CA 1
ATOM 576 C C . SER A 1 72 ? 3.535 10.532 -8.444 1.00 76.44 72 SER A C 1
ATOM 578 O O . SER A 1 72 ? 4.194 9.694 -9.052 1.00 76.44 72 SER A O 1
ATOM 580 N N . ASN A 1 73 ? 4.106 11.559 -7.803 1.00 81.62 73 ASN A N 1
ATOM 581 C CA . ASN A 1 73 ? 5.545 11.854 -7.839 1.00 81.62 73 ASN A CA 1
ATOM 582 C C . ASN A 1 73 ? 6.406 10.786 -7.144 1.00 81.62 73 ASN A C 1
ATOM 584 O O . ASN A 1 73 ? 7.617 10.726 -7.342 1.00 81.62 73 ASN A O 1
ATOM 588 N N . SER A 1 74 ? 5.790 9.939 -6.318 1.00 84.38 74 SER A N 1
ATOM 589 C CA . SER A 1 74 ? 6.474 8.850 -5.618 1.00 84.38 74 SER A CA 1
ATOM 590 C C . SER A 1 74 ? 6.527 7.554 -6.433 1.00 84.38 74 SER A C 1
ATOM 592 O O . SER A 1 74 ? 7.276 6.641 -6.068 1.00 84.38 74 SER A O 1
ATOM 594 N N . ILE A 1 75 ? 5.749 7.460 -7.519 1.00 88.69 75 ILE A N 1
ATOM 595 C CA . ILE A 1 75 ? 5.657 6.289 -8.394 1.00 88.69 75 ILE A CA 1
ATOM 596 C C . ILE A 1 75 ? 6.556 6.499 -9.610 1.00 88.69 75 ILE A C 1
ATOM 598 O O . ILE A 1 75 ? 6.401 7.448 -10.368 1.00 88.69 75 ILE A O 1
ATOM 602 N N . VAL A 1 76 ? 7.481 5.565 -9.817 1.00 89.94 76 VAL A N 1
ATOM 603 C CA . VAL A 1 76 ? 8.456 5.586 -10.918 1.00 89.94 76 VAL A CA 1
ATOM 604 C C . VAL A 1 76 ? 8.054 4.677 -12.083 1.00 89.94 76 VAL A C 1
ATOM 606 O O . VAL A 1 76 ? 8.741 4.627 -13.098 1.00 89.94 76 VAL A O 1
ATOM 609 N N . GLY A 1 77 ? 6.959 3.922 -11.948 1.00 88.62 77 GLY A N 1
ATOM 610 C CA . GLY A 1 77 ? 6.407 3.115 -13.034 1.00 88.62 77 GLY A CA 1
ATOM 611 C C . GLY A 1 77 ? 5.424 2.045 -12.570 1.00 88.62 77 GLY A C 1
ATOM 612 O O . GLY A 1 77 ? 5.104 1.923 -11.389 1.00 88.62 77 GLY A O 1
ATOM 613 N N . PHE A 1 78 ? 4.974 1.225 -13.517 1.00 88.75 78 PHE A N 1
ATOM 614 C CA . PHE A 1 78 ? 4.088 0.087 -13.280 1.00 88.75 78 PHE A CA 1
ATOM 615 C C . PHE A 1 78 ? 4.693 -1.176 -13.898 1.00 88.75 78 PHE A C 1
ATOM 617 O O . PHE A 1 78 ? 5.283 -1.125 -14.975 1.00 88.75 78 PHE A O 1
ATOM 624 N N . ARG A 1 79 ? 4.579 -2.316 -13.212 1.00 84.75 79 ARG A N 1
ATOM 625 C CA . ARG A 1 79 ? 5.112 -3.612 -13.660 1.00 84.75 79 ARG A CA 1
ATOM 626 C C . ARG A 1 79 ? 4.081 -4.713 -13.462 1.00 84.75 79 ARG A C 1
ATOM 628 O O . ARG A 1 79 ? 3.390 -4.734 -12.447 1.00 84.75 79 ARG A O 1
ATOM 635 N N . ASN A 1 80 ? 4.014 -5.677 -14.378 1.00 79.88 80 ASN A N 1
ATOM 636 C CA . ASN A 1 80 ? 3.233 -6.895 -14.136 1.00 79.88 80 ASN A CA 1
ATOM 637 C C . ASN A 1 80 ? 3.929 -7.748 -13.059 1.00 79.88 80 ASN A C 1
ATOM 639 O O . ASN A 1 80 ? 5.152 -7.871 -13.067 1.00 79.88 80 ASN A O 1
ATOM 643 N N . ALA A 1 81 ? 3.174 -8.361 -12.144 1.00 63.81 81 ALA A N 1
ATOM 644 C CA . ALA A 1 81 ? 3.735 -9.144 -11.038 1.00 63.81 81 ALA A CA 1
ATOM 645 C C . ALA A 1 81 ? 4.498 -10.402 -11.490 1.00 63.81 81 ALA A C 1
ATOM 647 O O . ALA A 1 81 ? 5.244 -10.959 -10.694 1.00 63.81 81 ALA A O 1
ATOM 648 N N . HIS A 1 82 ? 4.343 -10.829 -12.748 1.00 59.78 82 HIS A N 1
ATOM 649 C CA . HIS A 1 82 ? 4.963 -12.037 -13.303 1.00 59.78 82 HIS A CA 1
ATOM 650 C C . HIS A 1 82 ? 6.335 -11.822 -13.970 1.00 59.78 82 HIS A C 1
ATOM 652 O O . HIS A 1 82 ? 6.868 -12.767 -14.542 1.00 59.78 82 HIS A O 1
ATOM 658 N N . TRP A 1 83 ? 6.949 -10.633 -13.893 1.00 46.84 83 TRP A N 1
ATOM 659 C CA . TRP A 1 83 ? 8.288 -10.369 -14.464 1.00 46.84 83 TRP A CA 1
ATOM 660 C C . TRP A 1 83 ? 9.433 -10.989 -13.637 1.00 46.84 83 TRP A C 1
ATOM 662 O O . TRP A 1 83 ? 10.316 -10.302 -13.133 1.00 46.84 83 TRP A O 1
ATOM 672 N N . GLY A 1 84 ? 9.377 -12.310 -13.488 1.00 46.09 84 GLY A N 1
ATOM 673 C CA . GLY A 1 84 ? 10.331 -13.161 -12.777 1.00 46.09 84 GLY A CA 1
ATOM 674 C C . GLY A 1 84 ? 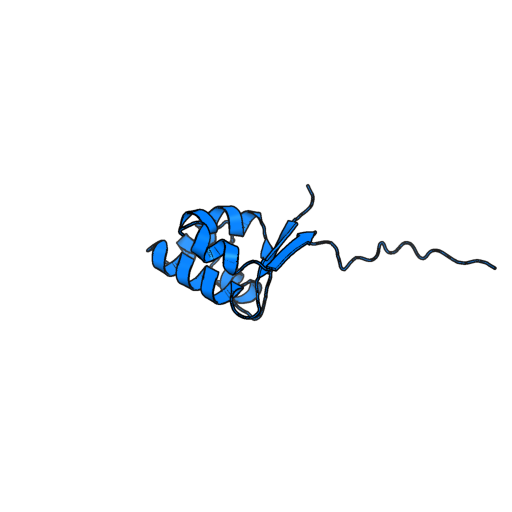10.072 -14.655 -13.003 1.00 46.09 84 GLY A C 1
ATOM 675 O O . GLY A 1 84 ? 10.996 -15.452 -12.896 1.00 46.09 84 GLY A O 1
ATOM 676 N N . GLN A 1 85 ? 8.861 -15.043 -13.423 1.00 42.41 85 GLN A N 1
ATOM 677 C CA . GLN A 1 85 ? 8.694 -16.295 -14.155 1.00 42.41 85 GLN A CA 1
ATOM 678 C C . GLN A 1 85 ? 9.035 -16.005 -15.613 1.00 42.41 85 GLN A C 1
ATOM 680 O O . GLN A 1 85 ? 8.167 -15.707 -16.432 1.00 42.41 85 GLN A O 1
ATOM 685 N N . VAL A 1 86 ? 10.330 -16.093 -15.929 1.00 42.78 86 VAL A N 1
ATOM 686 C CA . VAL A 1 86 ? 10.731 -16.611 -17.239 1.00 42.78 86 VAL A CA 1
ATOM 687 C C . VAL A 1 86 ? 9.842 -17.828 -17.449 1.00 42.78 86 VAL A C 1
ATOM 689 O O . VAL A 1 86 ? 9.859 -18.737 -16.618 1.00 42.78 86 VAL A O 1
ATOM 692 N N . MET A 1 87 ? 8.973 -17.777 -18.458 1.00 45.47 87 MET A N 1
ATOM 693 C CA . MET A 1 87 ? 8.222 -18.935 -18.920 1.00 45.47 87 MET A CA 1
ATOM 694 C C . MET A 1 87 ? 9.211 -20.097 -18.938 1.00 45.47 87 MET A C 1
ATOM 696 O O . MET A 1 87 ? 10.145 -20.088 -19.738 1.00 45.47 87 MET A O 1
ATOM 700 N N . GLY A 1 88 ? 9.063 -21.040 -18.009 1.00 40.12 88 GLY A N 1
ATOM 701 C CA . GLY A 1 88 ? 9.878 -22.245 -17.909 1.00 40.12 88 GLY A CA 1
ATOM 702 C C . GLY A 1 88 ? 9.572 -23.202 -19.057 1.00 40.12 88 GLY A C 1
ATOM 703 O O . GLY A 1 88 ? 9.317 -24.375 -18.831 1.00 40.12 88 GLY A O 1
ATOM 704 N N . GLY A 1 89 ? 9.538 -22.694 -20.286 1.00 40.59 89 GLY A N 1
ATOM 705 C CA . GLY A 1 89 ? 9.728 -23.471 -21.487 1.00 40.59 89 GLY A CA 1
ATOM 706 C C . GLY A 1 89 ? 11.201 -23.362 -21.820 1.00 40.59 89 GLY A C 1
ATOM 707 O O . GLY A 1 89 ? 11.634 -22.375 -22.409 1.00 40.59 89 GLY A O 1
ATOM 708 N N . SER A 1 90 ? 11.981 -24.357 -21.407 1.00 43.47 90 SER A N 1
ATOM 709 C CA . SER A 1 90 ? 13.296 -24.596 -21.983 1.00 43.47 90 SER A CA 1
ATOM 710 C C . SER A 1 90 ? 13.125 -24.680 -23.499 1.00 43.47 90 SER A C 1
ATOM 712 O O . SER A 1 90 ? 12.674 -25.699 -24.018 1.00 43.47 90 SER A O 1
ATOM 714 N N . ILE A 1 91 ? 13.445 -23.605 -24.221 1.00 48.62 91 ILE A N 1
ATOM 715 C CA . ILE A 1 91 ? 13.640 -23.693 -25.664 1.00 48.62 91 ILE A CA 1
ATOM 716 C C . ILE A 1 91 ? 14.918 -24.506 -25.817 1.00 48.62 91 ILE A C 1
ATOM 718 O O . ILE A 1 91 ? 16.028 -24.010 -25.629 1.00 48.62 91 ILE A O 1
ATOM 722 N N . SER A 1 92 ? 14.739 -25.802 -26.058 1.00 44.09 92 SER A N 1
ATOM 723 C CA . SER A 1 92 ? 15.811 -26.684 -26.476 1.00 44.09 92 SER A CA 1
ATOM 724 C C . SER A 1 92 ? 16.284 -26.171 -27.834 1.00 44.09 92 SER A C 1
ATOM 726 O O . SER A 1 92 ? 15.669 -26.443 -28.861 1.00 44.09 92 SER A O 1
ATOM 728 N N . LEU A 1 93 ? 17.354 -25.375 -27.832 1.00 46.75 93 LEU A N 1
ATOM 729 C CA . LEU A 1 93 ? 18.166 -25.136 -29.018 1.00 46.75 93 LEU A CA 1
ATOM 730 C C . LEU A 1 93 ? 18.873 -26.457 -29.337 1.00 46.75 93 LEU A C 1
ATOM 732 O O . LEU A 1 93 ? 20.028 -26.670 -28.966 1.00 46.75 93 LEU A O 1
ATOM 736 N N . LYS A 1 94 ? 18.152 -27.388 -29.967 1.00 40.34 94 LYS A N 1
ATOM 737 C CA . LYS A 1 94 ? 18.809 -28.466 -30.696 1.00 40.34 94 LYS A CA 1
ATOM 738 C C . LYS A 1 94 ? 19.389 -27.857 -31.971 1.00 40.34 94 LYS A C 1
ATOM 740 O O . LYS A 1 94 ? 18.655 -27.282 -32.769 1.00 40.34 94 LYS A O 1
ATOM 745 N N . LYS A 1 95 ? 20.721 -27.939 -32.015 1.00 39.28 95 LYS A N 1
ATOM 746 C CA . LYS A 1 95 ? 21.623 -27.749 -33.154 1.00 39.28 95 LYS A CA 1
ATOM 747 C C . LYS A 1 95 ? 21.064 -28.288 -34.461 1.00 39.28 95 LYS A C 1
ATOM 749 O O . LYS A 1 95 ? 20.452 -29.379 -34.413 1.00 39.28 95 LYS A O 1
#

Foldseek 3Di:
DFFKKFFFDFPLQLVLLVVLCVLVVDDQQVSCVQLPHNGSVCCCVPRNPRDRIDTVSSCVRSVVSDDVVVNVVGTPDMDGPCPPPPPPPPPPPDD

Sequence (95 aa):
MSTCRAVFAKGKQKEFLMHAKQLSRLNSERFASDIGVSSYNVLRTTYLNERNTLPITVLRKAAPLFDHTTWSNSIVGFRNAHWGQVMGGSISLKK

Secondary structure (DSSP, 8-state):
---EEEEEPTTHHHHHHHHHHHHHT--HHHHHHHTT-S-HHHHHHHTSSS--EEEHHHHHHHGGGS-HHHHHTTEEEEEETTTT-----------

pLDDT: mean 80.58, std 17.14, range [39.28, 95.75]